Protein AF-A0A7G8VY70-F1 (afdb_monomer_lite)

Sequence (69 aa):
MLAILVTPISVPRVVPTDPDDDEVLAAALAGAAGLIASGGRRDLLPLDSNEGIPIVTARDAWQRIASKA

Structure (mmCIF, N/CA/C/O backbone):
data_AF-A0A7G8VY70-F1
#
_entry.id   AF-A0A7G8VY70-F1
#
loop_
_atom_site.group_PDB
_atom_site.id
_atom_site.type_symbol
_atom_site.label_atom_id
_atom_site.label_alt_id
_atom_site.label_comp_id
_atom_site.label_asym_id
_atom_site.label_entity_id
_atom_site.label_seq_id
_atom_site.pdbx_PDB_ins_code
_atom_site.Cartn_x
_atom_site.Cartn_y
_atom_site.Cartn_z
_atom_site.occupancy
_atom_site.B_iso_or_equiv
_atom_site.auth_seq_id
_atom_site.auth_comp_id
_atom_site.auth_asym_id
_atom_site.auth_atom_id
_atom_site.pdbx_PDB_model_num
ATOM 1 N N . MET A 1 1 ? -1.345 -6.699 18.273 1.00 54.88 1 MET A N 1
ATOM 2 C CA . MET A 1 1 ? -0.962 -6.447 16.869 1.00 54.88 1 MET A CA 1
ATOM 3 C C . MET A 1 1 ? -1.576 -7.556 16.036 1.00 54.88 1 MET A C 1
ATOM 5 O O . MET A 1 1 ? -1.285 -8.709 16.321 1.00 54.88 1 MET A O 1
ATOM 9 N N . LEU A 1 2 ? -2.488 -7.227 15.119 1.00 85.19 2 LEU A N 1
ATOM 10 C CA . LEU A 1 2 ? -3.093 -8.193 14.197 1.00 85.19 2 LEU A CA 1
ATOM 11 C C . LEU A 1 2 ? -2.394 -8.028 12.845 1.00 85.19 2 LEU A C 1
ATOM 13 O O . LEU A 1 2 ? -2.281 -6.904 12.362 1.00 85.19 2 LEU A O 1
ATOM 17 N N . ALA A 1 3 ? -1.919 -9.120 12.262 1.00 89.00 3 ALA A N 1
ATOM 18 C CA . ALA A 1 3 ? -1.397 -9.153 10.904 1.00 89.00 3 ALA A CA 1
ATOM 19 C C . ALA A 1 3 ? -1.943 -10.407 10.221 1.00 89.00 3 ALA A C 1
ATOM 21 O O . ALA A 1 3 ? -2.071 -11.451 10.862 1.00 89.00 3 ALA A O 1
ATOM 22 N N . ILE A 1 4 ? -2.282 -10.288 8.942 1.00 92.69 4 ILE A N 1
ATOM 23 C CA . ILE A 1 4 ? -2.751 -11.402 8.119 1.00 92.69 4 ILE A CA 1
ATOM 24 C C . ILE A 1 4 ? -1.642 -11.703 7.118 1.00 92.69 4 ILE A C 1
ATOM 26 O O . ILE A 1 4 ? -1.190 -10.803 6.413 1.00 92.69 4 ILE A O 1
ATOM 30 N N . LEU A 1 5 ? -1.190 -12.958 7.079 1.00 95.06 5 LEU A N 1
ATOM 31 C CA . LEU A 1 5 ? -0.247 -13.407 6.063 1.00 95.06 5 LEU A CA 1
ATOM 32 C C . LEU A 1 5 ? -1.001 -13.598 4.748 1.00 95.06 5 LEU A C 1
ATOM 34 O O . LEU A 1 5 ? -1.958 -14.368 4.690 1.00 95.06 5 LEU A O 1
ATOM 38 N N . VAL A 1 6 ? -0.542 -12.917 3.705 1.00 95.88 6 VAL A N 1
ATOM 39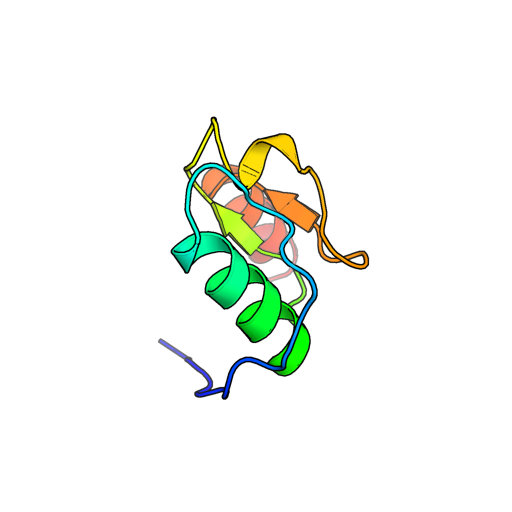 C CA . VAL A 1 6 ? -1.051 -13.061 2.341 1.00 95.88 6 VAL A CA 1
ATOM 40 C C . VAL A 1 6 ? 0.097 -13.389 1.400 1.00 95.88 6 VAL A C 1
ATOM 42 O O . VAL A 1 6 ? 1.243 -13.020 1.652 1.00 95.88 6 VAL A O 1
ATOM 45 N N . THR A 1 7 ? -0.215 -14.087 0.314 1.00 96.38 7 THR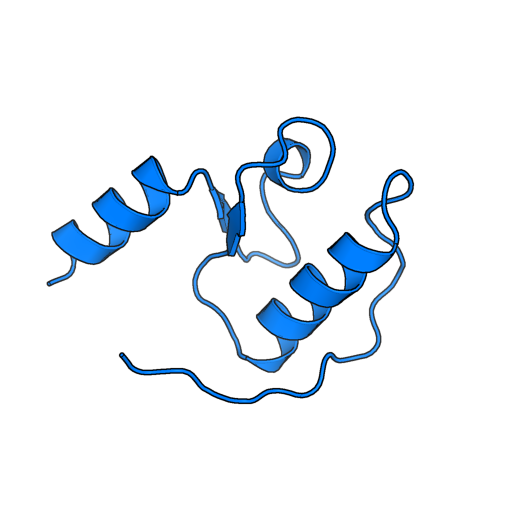 A N 1
ATOM 46 C CA . THR A 1 7 ? 0.709 -14.267 -0.807 1.00 96.38 7 THR A CA 1
ATOM 47 C C . THR A 1 7 ? 0.381 -13.204 -1.855 1.00 96.38 7 THR A C 1
ATOM 49 O O . THR A 1 7 ? -0.781 -13.142 -2.263 1.00 96.38 7 THR A O 1
ATOM 52 N N . PRO A 1 8 ? 1.349 -12.369 -2.278 1.00 94.62 8 PRO A N 1
ATOM 53 C CA . PRO A 1 8 ? 1.133 -11.404 -3.349 1.00 94.62 8 PRO A CA 1
ATOM 54 C C . PRO A 1 8 ? 0.609 -12.090 -4.616 1.00 94.62 8 PRO A C 1
ATOM 56 O O . PRO A 1 8 ? 1.057 -13.181 -4.980 1.00 94.62 8 PRO A O 1
ATOM 59 N N . ILE A 1 9 ? -0.371 -11.472 -5.272 1.00 93.12 9 ILE A N 1
ATOM 60 C CA . ILE A 1 9 ? -0.869 -11.940 -6.570 1.00 93.12 9 ILE A CA 1
ATOM 61 C C . ILE A 1 9 ? -0.012 -11.372 -7.703 1.00 93.12 9 ILE A C 1
ATOM 63 O O . ILE A 1 9 ? 0.597 -10.319 -7.563 1.00 93.12 9 ILE A O 1
ATOM 67 N N . SER A 1 10 ? 0.010 -12.039 -8.857 1.00 92.31 10 SER A N 1
ATOM 68 C CA . SER A 1 10 ? 0.688 -11.476 -10.027 1.00 92.31 10 SER A CA 1
ATOM 69 C C . SER A 1 10 ? -0.040 -10.215 -10.497 1.00 92.31 10 SER A C 1
ATOM 71 O O . SER A 1 10 ? -1.231 -10.264 -10.812 1.00 92.31 10 SER A O 1
ATOM 73 N N . VAL A 1 11 ? 0.685 -9.099 -10.545 1.00 88.19 11 VAL A N 1
ATOM 74 C CA . VAL A 1 11 ? 0.209 -7.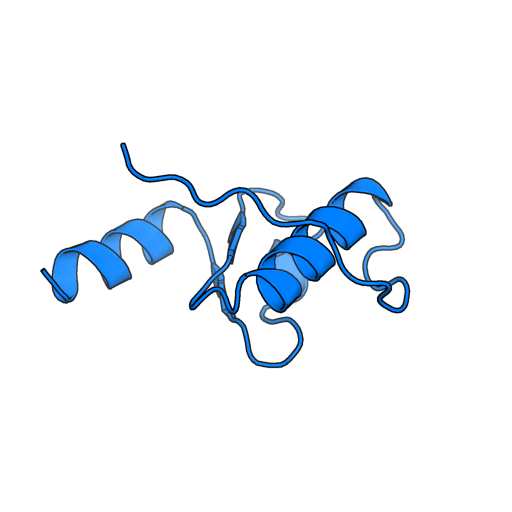803 -11.038 1.00 88.19 11 VAL A CA 1
ATOM 75 C C . VAL A 1 11 ? 1.131 -7.294 -12.146 1.00 88.19 11 VAL A C 1
ATOM 77 O O . VAL A 1 11 ? 2.312 -7.653 -12.176 1.00 88.19 11 VAL A O 1
ATOM 80 N N . PRO A 1 12 ? 0.628 -6.467 -13.080 1.00 90.31 12 PRO A N 1
ATOM 81 C CA . PRO A 1 12 ? 1.496 -5.708 -13.965 1.00 90.31 12 PRO A CA 1
ATOM 82 C C . PRO A 1 12 ? 2.443 -4.827 -13.154 1.00 90.31 12 PRO A C 1
ATOM 84 O O . PRO A 1 12 ? 2.092 -4.345 -12.082 1.00 90.31 12 PRO A O 1
ATOM 87 N N . ARG A 1 13 ? 3.625 -4.574 -13.706 1.00 91.50 13 ARG A N 1
ATOM 88 C CA . ARG A 1 13 ? 4.580 -3.640 -13.119 1.00 91.50 13 ARG A CA 1
ATOM 89 C C . ARG A 1 13 ? 4.055 -2.208 -13.211 1.00 91.50 13 ARG A C 1
ATOM 91 O O . ARG A 1 13 ? 3.774 -1.729 -14.311 1.00 91.50 13 ARG A O 1
ATOM 98 N N . VAL A 1 14 ? 3.960 -1.541 -12.065 1.00 92.00 14 VAL A N 1
ATOM 99 C CA . VAL A 1 14 ? 3.460 -0.170 -11.908 1.00 92.00 14 VAL A CA 1
ATOM 100 C C . VAL A 1 14 ? 4.581 0.766 -11.471 1.00 92.00 14 VAL A C 1
ATOM 102 O O . VAL A 1 14 ? 4.642 1.895 -11.957 1.00 92.00 14 VAL A O 1
ATOM 105 N N . VAL A 1 15 ? 5.493 0.304 -10.609 1.00 90.62 15 VAL A N 1
ATOM 106 C CA . VAL A 1 15 ? 6.585 1.117 -10.060 1.00 90.62 15 VAL A CA 1
ATOM 107 C C . VAL A 1 15 ? 7.903 0.795 -10.782 1.00 90.62 15 VAL A C 1
ATOM 109 O O . VAL A 1 15 ? 8.549 -0.225 -10.530 1.00 90.62 15 VAL A O 1
ATOM 112 N N . PRO A 1 16 ? 8.354 1.649 -11.722 1.00 85.56 16 PRO A N 1
ATOM 113 C CA . PRO A 1 16 ? 9.570 1.381 -12.488 1.00 85.56 16 PRO A CA 1
ATOM 114 C C . PRO A 1 16 ? 10.852 1.644 -11.688 1.00 85.56 16 PRO A C 1
ATOM 116 O O . PRO A 1 16 ? 11.904 1.111 -12.039 1.00 85.56 16 PRO A O 1
ATOM 119 N N . THR A 1 17 ? 10.783 2.491 -10.659 1.00 89.00 17 THR A N 1
ATOM 120 C CA . THR A 1 17 ? 11.929 2.943 -9.858 1.00 89.00 17 THR A CA 1
ATOM 121 C C . THR A 1 17 ? 12.339 1.938 -8.788 1.00 89.00 17 THR A C 1
ATOM 123 O O . THR A 1 17 ? 13.527 1.852 -8.483 1.00 89.00 17 THR A O 1
ATOM 126 N N . ASP A 1 18 ? 11.383 1.156 -8.284 1.00 88.19 18 ASP A N 1
ATOM 127 C CA . ASP A 1 18 ? 11.582 0.137 -7.260 1.00 88.19 18 ASP A CA 1
ATOM 128 C C . ASP A 1 18 ? 10.669 -1.082 -7.529 1.00 88.19 18 ASP A C 1
ATOM 130 O O . ASP A 1 18 ? 9.454 -0.984 -7.366 1.00 88.19 18 ASP A O 1
ATOM 134 N N . PRO A 1 19 ? 11.213 -2.227 -7.992 1.00 87.81 19 PRO A N 1
ATOM 135 C CA . PRO A 1 19 ? 10.442 -3.461 -8.167 1.00 87.81 19 PRO A CA 1
ATOM 136 C C . PRO A 1 19 ? 9.774 -3.977 -6.895 1.00 87.81 19 PRO A C 1
ATOM 138 O O . PRO A 1 19 ? 8.740 -4.633 -6.995 1.00 87.81 19 PRO A O 1
ATOM 141 N N . ASP A 1 20 ? 10.354 -3.719 -5.724 1.00 90.44 20 ASP A N 1
ATOM 142 C CA . ASP A 1 20 ? 9.841 -4.282 -4.475 1.00 90.44 20 ASP A CA 1
ATOM 143 C C . ASP A 1 20 ? 8.519 -3.602 -4.070 1.00 90.44 20 ASP A C 1
ATOM 145 O O . ASP A 1 20 ? 7.676 -4.202 -3.400 1.00 90.44 20 ASP A O 1
ATOM 149 N N . ASP A 1 21 ? 8.275 -2.379 -4.547 1.00 93.50 21 ASP A N 1
ATOM 150 C CA . ASP A 1 21 ? 7.017 -1.666 -4.330 1.00 93.50 21 ASP A CA 1
ATOM 151 C C . ASP A 1 21 ? 5.837 -2.302 -5.091 1.00 93.50 21 ASP A C 1
ATOM 153 O O . ASP A 1 21 ? 4.699 -2.250 -4.610 1.00 93.50 21 ASP A O 1
ATOM 157 N N . ASP A 1 22 ? 6.080 -2.969 -6.227 1.00 94.69 22 ASP A N 1
ATOM 158 C CA . ASP A 1 22 ? 5.036 -3.723 -6.939 1.00 94.69 22 ASP A CA 1
ATOM 159 C C . ASP A 1 22 ? 4.506 -4.889 -6.072 1.00 94.69 22 ASP A C 1
ATOM 161 O O . ASP A 1 22 ? 3.307 -5.184 -6.084 1.00 94.69 22 ASP A O 1
ATOM 165 N N . GLU A 1 23 ? 5.358 -5.501 -5.241 1.00 95.00 23 GLU A N 1
ATOM 166 C CA . GLU A 1 23 ? 4.958 -6.566 -4.308 1.00 95.00 23 GLU A CA 1
ATOM 167 C C . GLU A 1 23 ? 4.065 -6.037 -3.174 1.00 95.00 23 GLU A C 1
ATOM 169 O O . GLU A 1 23 ? 3.146 -6.726 -2.720 1.00 95.00 23 GLU A O 1
ATOM 174 N N . VAL A 1 24 ? 4.264 -4.787 -2.740 1.00 94.81 24 VAL A N 1
ATOM 175 C CA . VAL A 1 24 ? 3.379 -4.126 -1.764 1.00 94.81 24 VAL A CA 1
ATOM 176 C C . VAL A 1 24 ? 1.984 -3.927 -2.356 1.00 94.81 24 VAL A C 1
ATOM 178 O O . VAL A 1 24 ? 0.980 -4.207 -1.691 1.00 94.81 24 VAL A O 1
ATOM 181 N N . LEU A 1 25 ? 1.908 -3.480 -3.613 1.00 95.75 25 LEU A N 1
ATOM 182 C CA . LEU A 1 25 ? 0.645 -3.313 -4.335 1.00 95.75 25 LEU A CA 1
ATOM 183 C C . LEU A 1 25 ? -0.075 -4.656 -4.521 1.00 95.75 25 LEU A C 1
ATOM 185 O O . LEU A 1 25 ? -1.275 -4.767 -4.249 1.00 95.75 25 LEU A O 1
ATOM 189 N N . ALA A 1 26 ? 0.664 -5.690 -4.918 1.00 96.81 26 ALA A N 1
ATOM 190 C CA . ALA A 1 26 ? 0.160 -7.048 -5.069 1.00 96.81 26 ALA A CA 1
ATOM 191 C C . ALA A 1 26 ? -0.361 -7.642 -3.752 1.00 96.81 26 ALA A C 1
ATOM 193 O O . ALA A 1 26 ? -1.439 -8.243 -3.721 1.00 96.81 26 ALA A O 1
ATOM 194 N N . ALA A 1 27 ? 0.365 -7.457 -2.647 1.00 97.06 27 ALA A N 1
ATOM 195 C CA . ALA A 1 27 ? -0.059 -7.911 -1.326 1.00 97.06 27 ALA 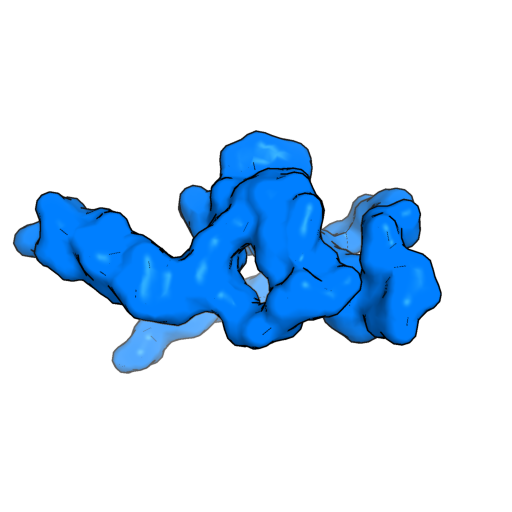A CA 1
ATOM 196 C C . ALA A 1 27 ? -1.329 -7.190 -0.853 1.00 97.06 27 ALA A C 1
ATOM 198 O O . ALA A 1 27 ? -2.237 -7.824 -0.310 1.00 97.06 27 ALA A O 1
ATOM 199 N N . ALA A 1 28 ? -1.425 -5.877 -1.084 1.00 96.62 28 ALA A N 1
ATOM 200 C CA . ALA A 1 28 ? -2.606 -5.095 -0.734 1.00 96.62 28 ALA A CA 1
ATOM 201 C C . ALA A 1 28 ? -3.858 -5.589 -1.473 1.00 96.62 28 ALA A C 1
ATOM 203 O O . ALA A 1 28 ? -4.922 -5.703 -0.863 1.00 96.62 28 ALA A O 1
ATOM 204 N N . LEU A 1 29 ? -3.724 -5.947 -2.753 1.00 96.69 29 LEU A N 1
ATOM 205 C CA . LEU A 1 29 ? -4.813 -6.535 -3.533 1.00 96.69 29 LEU A CA 1
ATOM 206 C C . LEU A 1 29 ? -5.183 -7.934 -3.040 1.00 96.69 29 LEU A C 1
ATOM 208 O O . LEU A 1 29 ? -6.360 -8.206 -2.804 1.00 96.69 29 LEU A O 1
ATOM 212 N N . ALA A 1 30 ? -4.190 -8.798 -2.813 1.00 96.94 30 ALA A N 1
ATOM 213 C CA . ALA A 1 30 ? -4.405 -10.150 -2.300 1.00 96.94 30 ALA A CA 1
ATOM 214 C C . ALA A 1 30 ? -5.122 -10.157 -0.938 1.00 96.94 30 ALA A C 1
ATOM 216 O O . ALA A 1 30 ? -5.967 -11.011 -0.674 1.00 96.94 30 ALA A O 1
ATOM 217 N N . GLY A 1 31 ? -4.793 -9.193 -0.075 1.00 96.00 31 GLY A N 1
ATOM 218 C CA . GLY A 1 31 ? -5.394 -9.024 1.246 1.00 96.00 31 GLY A CA 1
ATOM 219 C C . GLY A 1 31 ? -6.652 -8.160 1.285 1.00 96.00 31 GLY A C 1
ATOM 220 O O . GLY A 1 31 ? -7.154 -7.919 2.383 1.00 96.00 31 GLY A O 1
ATOM 221 N N . ALA A 1 32 ? -7.142 -7.675 0.138 1.00 95.19 32 ALA A N 1
ATOM 222 C CA . ALA A 1 32 ? -8.260 -6.733 0.049 1.00 95.19 32 ALA A CA 1
ATOM 223 C C . ALA A 1 32 ? -8.109 -5.538 1.017 1.00 95.19 32 ALA A C 1
ATOM 225 O O . ALA A 1 32 ? -9.028 -5.179 1.759 1.00 95.19 32 ALA A O 1
ATOM 226 N N . ALA A 1 33 ? -6.914 -4.946 1.052 1.00 95.88 33 ALA A N 1
ATOM 227 C CA . ALA A 1 33 ? -6.59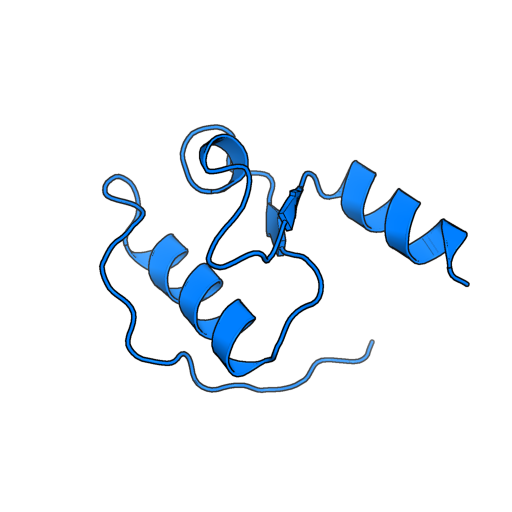1 -3.864 1.967 1.00 95.88 33 ALA A CA 1
ATOM 228 C C . ALA A 1 33 ? -7.462 -2.628 1.699 1.00 95.88 33 ALA A C 1
ATOM 230 O O . ALA A 1 33 ? -7.662 -2.212 0.561 1.00 95.88 33 ALA A O 1
ATOM 231 N N . GLY A 1 34 ? -7.942 -1.987 2.767 1.00 95.69 34 GLY A N 1
ATOM 232 C CA . GLY A 1 34 ? -8.731 -0.756 2.643 1.00 95.69 34 GLY A CA 1
ATOM 233 C C . GLY A 1 34 ? -7.905 0.500 2.333 1.00 95.69 34 GLY A C 1
ATOM 234 O O . GLY A 1 34 ? -8.480 1.520 1.957 1.00 95.69 34 GLY A O 1
ATOM 235 N N . LEU A 1 35 ? -6.586 0.460 2.550 1.00 96.44 35 LEU A N 1
ATOM 236 C CA . LEU A 1 35 ? -5.618 1.512 2.218 1.00 96.44 35 LEU A CA 1
ATOM 237 C C . LEU A 1 35 ? -4.187 0.960 2.268 1.00 96.44 35 LEU A C 1
ATOM 239 O O . LEU A 1 35 ? -3.933 -0.036 2.947 1.00 96.44 35 LEU A O 1
ATOM 243 N N . ILE A 1 36 ? -3.253 1.662 1.627 1.00 96.50 36 ILE A N 1
ATOM 244 C CA . ILE A 1 36 ? -1.805 1.446 1.742 1.00 96.50 36 ILE A CA 1
ATOM 245 C C . ILE A 1 36 ? -1.202 2.673 2.427 1.00 96.50 36 ILE A C 1
ATOM 247 O O . ILE A 1 36 ? -1.428 3.802 1.998 1.00 96.50 36 ILE A O 1
ATOM 251 N N . ALA A 1 37 ? -0.437 2.472 3.498 1.00 95.88 37 ALA A N 1
ATOM 252 C CA . ALA A 1 37 ? 0.310 3.545 4.145 1.00 95.88 37 ALA A CA 1
ATOM 253 C C . ALA A 1 37 ? 1.764 3.521 3.658 1.00 95.88 37 ALA A C 1
ATOM 255 O O . ALA A 1 37 ? 2.467 2.545 3.902 1.00 95.88 37 ALA A O 1
ATOM 256 N N . SER A 1 38 ? 2.226 4.590 3.007 1.00 94.94 38 SER A N 1
ATOM 257 C CA . SER A 1 38 ? 3.606 4.697 2.518 1.00 94.94 38 SER A CA 1
ATOM 258 C C . SER A 1 38 ? 4.266 6.015 2.931 1.00 94.94 38 SER A C 1
ATOM 260 O O . SER A 1 38 ? 3.609 7.029 3.176 1.00 94.94 38 SER A O 1
ATOM 262 N N . GLY A 1 39 ? 5.594 5.986 3.047 1.00 91.06 39 GLY A N 1
ATOM 263 C CA . GLY A 1 39 ? 6.446 7.170 3.186 1.00 91.06 39 GLY A CA 1
ATOM 264 C C . GLY A 1 39 ? 7.213 7.522 1.905 1.00 91.06 39 GLY A C 1
ATOM 265 O O . GLY A 1 39 ? 7.854 8.575 1.859 1.00 91.06 39 GLY A O 1
ATOM 266 N N . GLY A 1 40 ? 7.156 6.663 0.880 1.00 83.94 40 GLY A N 1
ATOM 267 C CA . GLY A 1 40 ? 7.914 6.782 -0.365 1.00 83.94 40 GLY A CA 1
ATOM 268 C C . GLY A 1 40 ? 7.365 7.886 -1.261 1.00 83.94 40 GLY A C 1
ATOM 269 O O . GLY A 1 40 ? 6.461 7.659 -2.056 1.00 83.94 40 GLY A O 1
ATOM 270 N N . ARG A 1 41 ? 7.904 9.105 -1.132 1.00 82.44 41 ARG A N 1
ATOM 271 C CA . ARG A 1 41 ? 7.446 10.298 -1.877 1.00 82.44 41 ARG A CA 1
ATOM 272 C C . ARG A 1 41 ? 7.759 10.281 -3.374 1.00 82.44 41 ARG A C 1
ATOM 274 O O . ARG A 1 41 ? 7.325 11.190 -4.071 1.00 82.44 41 ARG A O 1
ATOM 281 N N . ARG A 1 42 ? 8.573 9.336 -3.840 1.00 86.50 42 ARG A N 1
ATOM 282 C CA . ARG A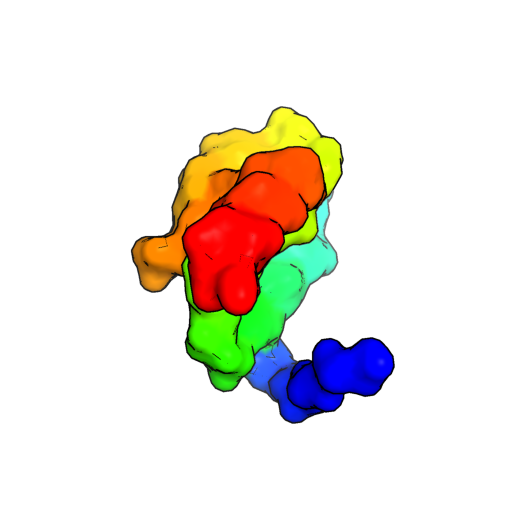 1 42 ? 8.988 9.217 -5.244 1.00 86.50 42 ARG A CA 1
ATOM 283 C C . ARG A 1 42 ? 8.385 8.009 -5.950 1.00 86.50 42 ARG A C 1
ATOM 285 O O . ARG A 1 42 ? 8.382 8.008 -7.174 1.00 86.50 42 ARG A O 1
ATOM 292 N N . ASP A 1 43 ? 7.850 7.066 -5.181 1.00 89.06 43 ASP A N 1
ATOM 293 C CA . ASP A 1 43 ? 7.480 5.743 -5.671 1.00 89.06 43 ASP A CA 1
ATOM 294 C C . ASP A 1 43 ? 5.977 5.518 -5.447 1.00 89.06 43 ASP A C 1
ATOM 296 O O . ASP A 1 43 ? 5.168 6.023 -6.222 1.00 89.06 43 ASP A O 1
ATOM 300 N N . LEU A 1 44 ? 5.570 4.871 -4.349 1.00 92.81 44 LEU A N 1
ATOM 301 C CA . LEU A 1 44 ? 4.154 4.579 -4.086 1.00 92.81 44 LEU A CA 1
ATOM 302 C C . LEU A 1 44 ? 3.263 5.808 -3.840 1.00 92.81 44 LEU A C 1
ATOM 304 O O . LEU A 1 44 ? 2.143 5.842 -4.342 1.00 92.81 44 LEU A O 1
ATOM 308 N N . LEU A 1 45 ? 3.694 6.807 -3.053 1.00 93.69 45 LEU A N 1
ATOM 309 C CA . LEU A 1 45 ? 2.815 7.946 -2.719 1.00 93.69 45 LEU A CA 1
ATOM 310 C C . LEU A 1 45 ? 2.361 8.741 -3.958 1.00 93.69 45 LEU A C 1
ATOM 312 O O . LEU A 1 45 ? 1.179 9.067 -4.016 1.00 93.69 45 LEU A O 1
ATOM 316 N N . PRO A 1 46 ? 3.231 9.042 -4.944 1.00 93.94 46 PRO A N 1
ATOM 317 C CA . PRO A 1 46 ? 2.821 9.697 -6.188 1.00 93.94 46 PRO A CA 1
ATOM 318 C C . PRO A 1 46 ? 1.770 8.966 -7.026 1.00 93.94 46 PRO A C 1
ATOM 320 O O . PRO A 1 46 ? 1.202 9.588 -7.918 1.00 93.94 46 PRO A O 1
ATOM 323 N N . LEU A 1 47 ? 1.529 7.671 -6.791 1.00 94.06 47 LEU A N 1
ATOM 324 C CA . LEU A 1 47 ? 0.495 6.932 -7.518 1.00 94.06 47 LEU A CA 1
ATOM 325 C C . LEU A 1 47 ? -0.923 7.317 -7.075 1.00 94.06 47 LEU A C 1
ATOM 327 O O . LEU A 1 47 ? -1.867 7.031 -7.806 1.00 94.06 47 LEU A O 1
ATOM 331 N N . ASP A 1 48 ? -1.076 7.940 -5.897 1.00 94.56 48 ASP A N 1
ATOM 332 C CA . ASP A 1 48 ? -2.330 8.288 -5.205 1.00 94.56 48 ASP A CA 1
ATOM 333 C C . ASP A 1 48 ? -3.237 7.090 -4.846 1.00 94.56 48 ASP A C 1
ATOM 335 O O . ASP A 1 48 ? -3.782 7.007 -3.741 1.00 94.56 48 ASP A O 1
ATOM 339 N N . SER A 1 49 ? -3.412 6.130 -5.752 1.00 95.81 49 SER A N 1
ATOM 340 C CA . SER A 1 49 ? -4.184 4.906 -5.558 1.00 95.81 49 SER A CA 1
ATOM 341 C C . SER A 1 49 ? -3.736 3.799 -6.513 1.00 95.81 49 SER A C 1
ATOM 343 O O . SER A 1 49 ? -3.220 4.075 -7.592 1.00 95.81 49 SER A O 1
ATOM 345 N N . ASN A 1 50 ? -3.993 2.546 -6.141 1.00 95.75 50 ASN A N 1
ATOM 346 C CA . ASN A 1 50 ? -3.803 1.386 -7.009 1.00 95.75 50 ASN A CA 1
ATOM 347 C C . ASN A 1 50 ? -5.056 0.507 -6.978 1.00 95.75 50 ASN A C 1
ATOM 349 O O . ASN A 1 50 ? -5.467 0.086 -5.898 1.00 95.75 50 ASN A O 1
ATOM 353 N N . GLU A 1 51 ? -5.670 0.250 -8.138 1.00 94.69 51 GLU A N 1
ATOM 354 C CA . GLU A 1 51 ? -6.896 -0.566 -8.260 1.00 94.69 51 GLU A CA 1
ATOM 355 C C . GLU A 1 51 ? -8.005 -0.149 -7.264 1.00 94.69 51 GLU A C 1
ATOM 357 O O . GLU A 1 51 ? -8.693 -0.965 -6.654 1.00 94.69 51 GLU A O 1
ATOM 362 N N . GLY A 1 52 ? -8.148 1.164 -7.046 1.00 95.00 52 GLY A N 1
ATOM 363 C CA . GLY A 1 52 ? -9.118 1.745 -6.110 1.00 95.00 52 GLY A CA 1
ATOM 364 C C . GLY A 1 52 ? -8.698 1.737 -4.633 1.00 95.00 52 GLY A C 1
ATOM 365 O O . GLY A 1 52 ? -9.387 2.343 -3.811 1.00 95.00 52 GLY A O 1
ATOM 366 N N . ILE A 1 53 ? -7.565 1.122 -4.279 1.00 97.12 53 ILE A N 1
ATOM 367 C CA . ILE A 1 53 ? -6.998 1.168 -2.927 1.00 97.12 53 ILE A CA 1
ATOM 368 C C . ILE A 1 53 ? -6.211 2.477 -2.768 1.00 97.12 53 ILE A C 1
ATOM 370 O O . ILE A 1 53 ? -5.235 2.691 -3.490 1.00 97.12 53 ILE A O 1
ATOM 374 N N . PRO A 1 54 ? -6.588 3.370 -1.836 1.00 97.38 54 PRO A N 1
ATOM 375 C CA . PRO A 1 54 ? -5.898 4.642 -1.659 1.00 97.38 54 PRO A CA 1
ATOM 376 C C . PRO A 1 54 ? -4.512 4.440 -1.038 1.00 97.38 54 PRO A C 1
ATOM 378 O O . PRO A 1 54 ? -4.374 3.737 -0.031 1.00 97.38 54 PRO A O 1
ATOM 381 N N . ILE A 1 55 ? -3.508 5.120 -1.591 1.00 97.12 55 ILE A N 1
ATOM 382 C CA . ILE A 1 55 ? -2.148 5.174 -1.057 1.00 97.12 55 ILE A CA 1
ATOM 383 C C . ILE A 1 55 ? -1.991 6.506 -0.332 1.00 97.12 55 ILE A C 1
ATOM 385 O O . ILE A 1 55 ? -2.181 7.578 -0.897 1.00 97.12 55 ILE A O 1
ATOM 389 N N . VAL A 1 56 ? -1.702 6.449 0.963 1.00 97.19 56 VAL A N 1
ATOM 390 C CA . VAL A 1 56 ? -1.718 7.623 1.838 1.00 97.19 56 VAL A CA 1
ATOM 391 C C . VAL A 1 56 ? -0.487 7.670 2.723 1.00 97.19 56 VAL A C 1
ATOM 393 O O . VAL A 1 56 ? 0.210 6.672 2.914 1.00 97.19 56 VAL A O 1
ATOM 396 N N . THR A 1 57 ? -0.225 8.830 3.321 1.00 96.88 57 THR A N 1
ATOM 397 C CA . THR A 1 57 ? 0.833 8.920 4.326 1.00 96.88 57 THR A CA 1
ATOM 398 C C . THR A 1 57 ? 0.450 8.138 5.583 1.00 96.88 57 THR A C 1
ATOM 400 O O . THR A 1 57 ? -0.728 7.984 5.910 1.00 96.88 57 THR A O 1
ATOM 403 N N . ALA A 1 58 ? 1.445 7.695 6.356 1.00 95.19 58 ALA A N 1
ATOM 404 C CA . ALA A 1 58 ? 1.197 7.043 7.645 1.00 95.19 58 ALA A CA 1
ATOM 405 C C . ALA A 1 58 ? 0.357 7.913 8.605 1.00 95.19 58 ALA A C 1
ATOM 407 O O . ALA A 1 58 ? -0.473 7.396 9.354 1.00 95.19 58 ALA A O 1
ATOM 408 N N . ARG A 1 59 ? 0.534 9.242 8.553 1.00 95.50 59 ARG A N 1
ATOM 409 C CA . ARG A 1 59 ? -0.265 10.197 9.334 1.00 95.50 59 ARG A CA 1
ATOM 410 C C . ARG A 1 59 ? -1.738 10.140 8.934 1.00 95.50 59 ARG A C 1
ATOM 412 O O . ARG A 1 59 ? -2.593 10.046 9.811 1.00 95.50 59 ARG A O 1
ATOM 419 N N . ASP A 1 60 ? -2.026 10.179 7.638 1.00 96.12 60 ASP A N 1
ATOM 420 C CA . ASP A 1 60 ? -3.403 10.168 7.136 1.00 96.12 60 ASP A CA 1
ATOM 421 C C . ASP A 1 60 ? -4.070 8.810 7.380 1.00 96.12 60 ASP A C 1
ATOM 423 O O . ASP A 1 60 ? -5.236 8.754 7.770 1.00 96.12 60 ASP A O 1
ATOM 427 N N . ALA A 1 61 ? -3.326 7.710 7.215 1.00 95.69 61 ALA A N 1
ATOM 428 C CA . ALA A 1 61 ? -3.797 6.370 7.556 1.00 95.69 61 ALA A CA 1
ATOM 429 C C . ALA A 1 61 ? -4.234 6.296 9.025 1.00 95.69 61 ALA A C 1
ATOM 431 O O . ALA A 1 61 ? -5.354 5.872 9.316 1.00 95.69 61 ALA A O 1
ATOM 432 N N . TRP A 1 62 ? -3.384 6.774 9.943 1.00 94.88 62 TRP A N 1
ATOM 433 C CA . TRP A 1 62 ? -3.704 6.819 11.368 1.00 94.88 62 TRP A CA 1
ATOM 434 C C . TRP A 1 62 ? -4.972 7.629 11.643 1.00 94.88 62 TRP A C 1
ATOM 436 O O . TRP A 1 62 ? -5.863 7.144 12.334 1.00 94.88 62 TRP A O 1
ATOM 446 N N . GLN A 1 63 ? -5.102 8.823 11.060 1.00 95.69 63 GLN A N 1
ATOM 447 C CA . GLN A 1 63 ? -6.294 9.658 11.232 1.00 95.69 63 GLN A CA 1
ATOM 448 C C . GLN A 1 63 ? -7.572 8.957 10.750 1.00 95.69 63 GLN A C 1
ATOM 450 O O . GLN A 1 63 ? -8.587 8.981 11.448 1.00 95.69 63 GLN A O 1
ATOM 455 N N . ARG A 1 64 ? -7.532 8.296 9.587 1.00 94.00 64 ARG A N 1
ATOM 456 C CA . ARG A 1 64 ? -8.688 7.578 9.020 1.00 94.00 64 ARG A CA 1
ATOM 457 C C . ARG A 1 64 ? -9.106 6.374 9.859 1.00 94.00 64 ARG A C 1
ATOM 459 O O . ARG A 1 64 ? -10.298 6.099 9.956 1.00 94.00 64 ARG A O 1
ATOM 466 N N . ILE A 1 65 ? -8.143 5.657 10.435 1.00 90.31 65 ILE A N 1
ATOM 467 C CA . ILE A 1 65 ? -8.406 4.483 11.276 1.00 90.31 65 ILE A CA 1
ATOM 468 C C . ILE A 1 65 ? -8.903 4.923 12.656 1.00 90.31 65 ILE A C 1
ATOM 470 O O . ILE A 1 65 ? -9.920 4.418 13.119 1.00 90.31 65 ILE A O 1
ATOM 474 N N . ALA A 1 66 ? -8.248 5.906 13.277 1.00 89.81 66 ALA A N 1
ATOM 475 C CA . ALA A 1 66 ? -8.626 6.420 14.592 1.00 89.81 66 ALA A CA 1
ATOM 476 C C . ALA A 1 66 ? -10.011 7.086 14.600 1.00 89.81 66 ALA A C 1
ATOM 478 O O . ALA A 1 66 ? -10.690 7.046 15.614 1.00 89.81 66 ALA A O 1
ATOM 479 N N . SER A 1 67 ? -10.449 7.666 13.477 1.00 79.44 67 SER A N 1
ATOM 480 C CA . SER A 1 67 ? -11.789 8.271 13.357 1.00 79.44 67 SER A CA 1
ATOM 481 C C . SER A 1 67 ? -12.916 7.249 13.150 1.00 79.44 67 SER A C 1
ATOM 483 O O . SER A 1 67 ? -14.086 7.622 13.167 1.00 79.44 67 SER A O 1
ATOM 485 N N . LYS A 1 68 ? -12.581 5.982 12.878 1.00 65.25 68 LYS A N 1
ATOM 486 C CA . LYS A 1 68 ? -13.536 4.876 12.688 1.00 65.25 68 LYS A CA 1
ATOM 487 C C . LYS A 1 68 ? -13.626 3.948 13.908 1.00 65.25 68 LYS A C 1
ATOM 489 O O . LYS A 1 68 ? -14.406 2.999 13.862 1.00 65.25 68 LYS A O 1
ATOM 494 N N . ALA A 1 69 ? -12.807 4.191 14.931 1.00 55.91 69 ALA A N 1
ATOM 495 C CA . ALA A 1 69 ? -12.776 3.463 16.198 1.00 55.91 69 ALA A CA 1
ATOM 496 C C . ALA A 1 69 ? -13.592 4.210 17.259 1.00 55.91 69 ALA A C 1
ATOM 498 O O . ALA A 1 69 ? -14.211 3.518 18.094 1.00 55.91 69 ALA A O 1
#

Radius of gyration: 12.1 Å; chains: 1; bounding box: 26×25×31 Å

Foldseek 3Di:
DDDDDFAFDDDPDDWPPDSVVVSVLRRCVRVVPQAAADPPPPTQVVVQDDPPHGYYHPVVVCVVVVVVD

Secondary structure (DSSP, 8-state):
------PPPP-----SS-HHHHHHHHHHHHTT-S-EE---TTTTGGG-EETTEEEE-HHHHHHHHHTT-

pLDDT: mean 91.65, std 8.09, range [54.88, 97.38]